Protein AF-A0A2S7U115-F1 (afdb_monomer_lite)

Organism: NCBI:txid1658618

Structure (mmCIF, N/CA/C/O backbone):
data_AF-A0A2S7U115-F1
#
_entry.id   AF-A0A2S7U115-F1
#
loop_
_atom_site.group_PDB
_atom_site.id
_atom_site.type_symbol
_atom_site.label_atom_id
_atom_site.label_alt_id
_atom_site.label_comp_id
_atom_site.label_asym_id
_atom_site.label_entity_id
_atom_site.label_seq_id
_atom_site.pdbx_PDB_ins_code
_atom_site.Cartn_x
_atom_site.Cartn_y
_atom_site.Cartn_z
_atom_site.occupancy
_atom_site.B_iso_or_equiv
_atom_site.auth_seq_id
_atom_site.auth_comp_id
_atom_site.auth_asym_id
_atom_site.auth_atom_id
_atom_site.pdbx_PDB_model_num
ATOM 1 N N . MET A 1 1 ? 95.993 18.357 -91.332 1.00 51.19 1 MET A N 1
ATOM 2 C CA . MET A 1 1 ? 94.922 19.369 -91.493 1.00 51.19 1 MET A CA 1
ATOM 3 C C . MET A 1 1 ? 94.049 18.961 -92.667 1.00 51.19 1 MET A C 1
ATOM 5 O O . MET A 1 1 ? 94.600 18.449 -93.627 1.00 51.19 1 MET A O 1
ATOM 9 N N . LEU A 1 2 ? 92.751 19.272 -92.583 1.00 39.09 2 LEU A N 1
ATOM 10 C CA . LEU A 1 2 ? 91.647 18.935 -93.500 1.00 39.09 2 LEU A CA 1
ATOM 11 C C . LEU A 1 2 ? 91.035 17.540 -93.328 1.00 39.09 2 LEU A C 1
ATOM 13 O O . LEU A 1 2 ? 91.758 16.562 -93.245 1.00 39.09 2 LEU A O 1
ATOM 17 N N . LYS A 1 3 ? 89.713 17.360 -93.367 1.00 43.12 3 LYS A N 1
ATOM 18 C CA . LYS A 1 3 ? 88.514 18.184 -93.076 1.00 43.12 3 LYS A CA 1
ATOM 19 C C . LYS A 1 3 ? 87.355 17.206 -93.355 1.00 43.12 3 LYS A C 1
ATOM 21 O O . LYS A 1 3 ? 87.338 16.597 -94.414 1.00 43.12 3 LYS A O 1
ATOM 26 N N . TYR A 1 4 ? 86.477 17.028 -92.370 1.00 48.56 4 TYR A N 1
ATOM 27 C CA . TYR A 1 4 ? 85.124 16.450 -92.405 1.00 48.56 4 TYR A CA 1
ATOM 28 C C . TYR A 1 4 ? 84.700 15.623 -93.637 1.00 48.56 4 TYR A C 1
ATOM 30 O O . TYR A 1 4 ? 84.394 16.162 -94.696 1.00 48.56 4 TYR A O 1
ATOM 38 N N . PHE A 1 5 ? 84.555 14.310 -93.431 1.00 43.81 5 PHE A N 1
ATOM 39 C CA . PHE A 1 5 ? 83.750 13.429 -94.277 1.00 43.81 5 PHE A CA 1
ATOM 40 C C . PHE A 1 5 ? 82.272 13.622 -93.901 1.00 43.81 5 PHE A C 1
ATOM 42 O O . PHE A 1 5 ? 81.791 13.064 -92.917 1.00 43.81 5 PHE A O 1
ATOM 49 N N . THR A 1 6 ? 81.550 14.447 -94.653 1.00 47.12 6 THR A N 1
ATOM 50 C CA . THR A 1 6 ? 80.087 14.550 -94.569 1.00 47.12 6 THR A CA 1
ATOM 51 C C . THR A 1 6 ? 79.472 13.805 -95.742 1.00 47.12 6 THR A C 1
ATOM 53 O O . THR A 1 6 ? 79.464 14.307 -96.864 1.00 47.12 6 THR A O 1
ATOM 56 N N . TYR A 1 7 ? 78.955 12.606 -95.479 1.00 44.50 7 TYR A N 1
ATOM 57 C CA . TYR A 1 7 ? 78.018 11.934 -96.373 1.00 44.50 7 TYR A CA 1
ATOM 58 C C . TYR A 1 7 ? 76.627 12.555 -96.177 1.00 44.50 7 TYR A C 1
ATOM 60 O O . TYR A 1 7 ? 76.123 12.537 -95.051 1.00 44.50 7 TYR A O 1
ATOM 68 N N . PRO A 1 8 ? 75.974 13.091 -97.222 1.00 46.59 8 PRO A N 1
ATOM 69 C CA . PRO A 1 8 ? 74.568 13.443 -97.135 1.00 46.59 8 PRO A CA 1
ATOM 70 C C . PRO A 1 8 ? 73.763 12.141 -97.131 1.00 46.59 8 PRO A C 1
ATOM 72 O O . PRO A 1 8 ? 73.599 11.489 -98.161 1.00 46.59 8 PRO A O 1
ATOM 75 N N . ALA A 1 9 ? 73.278 11.736 -95.958 1.00 53.88 9 ALA A N 1
ATOM 76 C CA . ALA A 1 9 ? 72.254 10.709 -95.862 1.00 53.88 9 ALA A CA 1
ATOM 77 C C . ALA A 1 9 ? 70.994 11.241 -96.564 1.00 53.88 9 ALA A C 1
ATOM 79 O O . ALA A 1 9 ? 70.264 12.062 -96.009 1.00 53.88 9 ALA A O 1
ATOM 80 N N . MET A 1 10 ? 70.764 10.818 -97.810 1.00 51.47 10 MET A N 1
ATOM 81 C CA . MET A 1 10 ? 69.488 11.021 -98.490 1.00 51.47 10 MET A CA 1
ATOM 82 C C . MET A 1 10 ? 68.434 10.184 -97.766 1.00 51.47 10 MET A C 1
ATOM 84 O O . MET A 1 10 ? 68.214 9.014 -98.075 1.00 51.47 10 MET A O 1
ATOM 88 N N . PHE A 1 11 ? 67.805 10.776 -96.756 1.00 51.38 11 PHE A N 1
ATOM 89 C CA . PHE A 1 11 ? 66.615 10.210 -96.147 1.00 51.38 11 PHE A CA 1
ATOM 90 C C . PHE A 1 11 ? 65.492 10.248 -97.182 1.00 51.38 11 PHE A C 1
ATOM 92 O O . PHE A 1 11 ? 65.023 11.313 -97.580 1.00 51.38 11 PHE A O 1
ATOM 99 N N . SER A 1 12 ? 65.088 9.063 -97.641 1.00 51.03 12 SER A N 1
ATOM 100 C CA . SER A 1 12 ? 63.891 8.895 -98.457 1.00 51.03 12 SER A CA 1
ATOM 101 C C . SER A 1 12 ? 62.692 9.509 -97.720 1.00 51.03 12 SER A C 1
ATOM 103 O O . SER A 1 12 ? 62.511 9.240 -96.531 1.00 51.03 12 SER A O 1
ATOM 105 N N . PRO A 1 13 ? 61.827 10.291 -98.388 1.00 60.47 13 PRO A N 1
ATOM 106 C CA . PRO A 1 13 ? 60.647 10.882 -97.753 1.00 60.47 13 PRO A CA 1
ATOM 107 C C . PRO A 1 13 ? 59.714 9.830 -97.125 1.00 60.47 13 PRO A C 1
ATOM 109 O O . PRO A 1 13 ? 58.902 10.160 -96.267 1.00 60.47 13 PRO A O 1
ATOM 112 N N . HIS A 1 14 ? 59.849 8.553 -97.501 1.00 59.72 14 HIS A N 1
ATOM 113 C CA . HIS A 1 14 ? 59.082 7.451 -96.923 1.00 59.72 14 HIS A CA 1
ATOM 114 C C . HIS A 1 14 ? 59.571 7.026 -95.526 1.00 59.72 14 HIS A C 1
ATOM 116 O O . HIS A 1 14 ? 58.760 6.569 -94.726 1.00 59.72 14 HIS A O 1
ATOM 122 N N . THR A 1 15 ? 60.853 7.204 -95.178 1.00 59.00 15 THR A N 1
ATOM 123 C CA . THR A 1 15 ? 61.368 6.815 -93.847 1.00 59.00 15 THR A CA 1
ATOM 124 C C . THR A 1 15 ? 61.050 7.847 -92.767 1.00 59.00 15 THR A C 1
ATOM 126 O O . THR A 1 15 ? 60.782 7.476 -91.626 1.00 59.00 15 THR A O 1
ATOM 129 N N . ILE A 1 16 ? 60.990 9.133 -93.126 1.00 62.56 16 ILE A N 1
ATOM 130 C CA . ILE A 1 16 ? 60.570 10.211 -92.215 1.00 62.56 16 ILE A CA 1
ATOM 131 C C . ILE A 1 16 ? 59.086 10.055 -91.845 1.00 62.56 16 ILE A C 1
ATOM 133 O O . ILE A 1 16 ? 58.711 10.218 -90.683 1.00 62.56 16 ILE A O 1
ATOM 137 N N . LEU A 1 17 ? 58.248 9.670 -92.813 1.00 62.69 17 LEU A N 1
ATOM 138 C CA . LEU A 1 17 ? 56.813 9.471 -92.599 1.00 62.69 17 LEU A CA 1
ATOM 139 C C . LEU A 1 17 ? 56.527 8.260 -91.695 1.00 62.69 17 LEU A C 1
ATOM 141 O O . LEU A 1 17 ? 55.636 8.319 -90.852 1.00 62.69 17 LEU A O 1
ATOM 145 N N . LEU A 1 18 ? 57.334 7.200 -91.808 1.00 63.88 18 LEU A N 1
ATOM 146 C CA . LEU A 1 18 ? 57.229 6.000 -90.972 1.00 63.88 18 LEU A CA 1
ATOM 147 C C . LEU A 1 18 ? 57.638 6.263 -89.513 1.00 63.88 18 LEU A C 1
ATOM 149 O O . LEU A 1 18 ? 56.940 5.838 -88.597 1.00 63.88 18 LEU A O 1
ATOM 153 N N . LEU A 1 19 ? 58.715 7.024 -89.285 1.00 62.22 19 LEU A N 1
ATOM 154 C CA . LEU A 1 19 ? 59.142 7.424 -87.937 1.00 62.22 19 LEU A CA 1
ATOM 155 C C . LEU A 1 19 ? 58.121 8.347 -87.253 1.00 62.22 19 LEU A C 1
ATOM 157 O O . LEU A 1 19 ? 57.838 8.172 -86.069 1.00 62.22 19 LEU A O 1
ATOM 161 N N . ALA A 1 20 ? 57.513 9.283 -87.989 1.00 61.59 20 ALA A N 1
ATOM 162 C CA . ALA A 1 20 ? 56.444 10.132 -87.459 1.00 61.59 20 ALA A CA 1
ATOM 163 C C . ALA A 1 20 ? 55.173 9.329 -87.106 1.00 61.59 20 ALA A C 1
ATOM 165 O O . ALA A 1 20 ? 54.538 9.592 -86.079 1.00 61.59 20 ALA A O 1
ATOM 166 N N . LEU A 1 21 ? 54.827 8.310 -87.903 1.00 63.19 21 LEU A N 1
ATOM 167 C CA . LEU A 1 21 ? 53.727 7.390 -87.594 1.00 63.19 21 LEU A CA 1
ATOM 168 C C . LEU A 1 21 ? 54.029 6.531 -86.355 1.00 63.19 21 LEU A C 1
ATOM 170 O O . LEU A 1 21 ? 53.176 6.385 -85.485 1.00 63.19 21 LEU A O 1
ATOM 174 N N . CYS A 1 22 ? 55.255 6.022 -86.212 1.00 60.50 22 CYS A N 1
ATOM 175 C CA . CYS A 1 22 ? 55.659 5.265 -85.023 1.00 60.50 22 CYS A CA 1
ATOM 176 C C . CYS A 1 22 ? 55.645 6.122 -83.742 1.00 60.50 22 CYS A C 1
ATOM 178 O O . CYS A 1 22 ? 55.197 5.650 -82.697 1.00 60.50 22 CYS A O 1
ATOM 180 N N . CYS A 1 23 ? 56.067 7.390 -83.807 1.00 58.34 23 CYS A N 1
ATOM 181 C CA . CYS A 1 23 ? 56.042 8.298 -82.652 1.00 58.34 23 CYS A CA 1
ATOM 182 C C . CYS A 1 23 ? 54.618 8.705 -82.228 1.00 58.34 23 CYS A C 1
ATOM 184 O O . CYS A 1 23 ? 54.353 8.877 -81.033 1.00 58.34 23 CYS A O 1
ATOM 186 N N . THR A 1 24 ? 53.691 8.842 -83.181 1.00 56.16 24 THR A N 1
ATOM 187 C CA . THR A 1 24 ? 52.281 9.156 -82.886 1.00 56.16 24 THR A CA 1
ATOM 188 C C . THR A 1 24 ? 51.523 7.938 -82.358 1.00 56.16 24 THR A C 1
ATOM 190 O O . THR A 1 24 ? 50.808 8.067 -81.367 1.00 56.16 24 THR A O 1
ATOM 193 N N . LEU A 1 25 ? 51.763 6.744 -82.912 1.00 54.44 25 LEU A N 1
ATOM 194 C CA . LEU A 1 25 ? 51.183 5.495 -82.407 1.00 54.44 25 LEU A CA 1
ATOM 195 C C . LEU A 1 25 ? 51.688 5.140 -80.995 1.00 54.44 25 LEU A C 1
ATOM 197 O O . LEU A 1 25 ? 50.879 4.803 -80.135 1.00 54.44 25 LEU A O 1
ATOM 201 N N . SER A 1 26 ? 52.983 5.315 -80.698 1.00 56.56 26 SER A N 1
ATOM 202 C CA . SER A 1 26 ? 53.526 5.061 -79.348 1.00 56.56 26 SER A CA 1
ATOM 203 C C . SER A 1 26 ? 53.006 6.050 -78.290 1.00 56.56 26 SER A C 1
ATOM 205 O O . SER A 1 26 ? 52.818 5.685 -77.128 1.00 56.56 26 SER A O 1
ATOM 207 N N . SER A 1 27 ? 52.711 7.296 -78.681 1.00 55.25 27 SER A N 1
ATOM 208 C CA . SER A 1 27 ? 52.128 8.300 -77.775 1.00 55.25 27 SER A CA 1
ATOM 209 C C . SER A 1 27 ? 50.634 8.073 -77.502 1.00 55.25 27 SER A C 1
ATOM 211 O O . SER A 1 27 ? 50.149 8.446 -76.434 1.00 55.25 27 SER A O 1
ATOM 213 N N . CYS A 1 28 ? 49.903 7.458 -78.436 1.00 56.22 28 CYS A N 1
ATOM 214 C CA . CYS A 1 28 ? 48.504 7.073 -78.240 1.00 56.22 28 CYS A CA 1
ATOM 215 C C . CYS A 1 28 ? 48.358 5.869 -77.296 1.00 56.22 28 CYS A C 1
ATOM 217 O O . CYS A 1 28 ? 47.489 5.898 -76.427 1.00 56.22 28 CYS A O 1
ATOM 219 N N . ASP A 1 29 ? 49.241 4.872 -77.399 1.00 56.53 29 ASP A N 1
ATOM 220 C CA . ASP A 1 29 ? 49.236 3.689 -76.521 1.00 56.53 29 ASP A CA 1
ATOM 221 C C . ASP A 1 29 ? 49.531 4.046 -75.054 1.00 56.53 29 ASP A C 1
ATOM 223 O O . ASP A 1 29 ? 48.910 3.530 -74.124 1.00 56.53 29 ASP A O 1
ATOM 227 N N . ARG A 1 30 ? 50.447 4.999 -74.829 1.00 58.97 30 ARG A N 1
ATOM 228 C CA . ARG A 1 30 ? 50.813 5.441 -73.476 1.00 58.97 30 ARG A CA 1
ATOM 229 C C . ARG A 1 30 ? 49.660 6.166 -72.771 1.00 58.97 30 ARG A C 1
ATOM 231 O O . ARG A 1 30 ? 49.390 5.881 -71.612 1.00 58.97 30 ARG A O 1
ATOM 238 N N . ARG A 1 31 ? 48.921 7.026 -73.489 1.00 60.25 31 ARG A N 1
ATOM 239 C CA . ARG A 1 31 ? 47.722 7.703 -72.952 1.00 60.25 31 ARG A CA 1
ATOM 240 C C . ARG A 1 31 ? 46.579 6.731 -72.656 1.00 60.25 31 ARG A C 1
ATOM 242 O O . ARG A 1 31 ? 45.898 6.900 -71.653 1.00 60.25 31 ARG A O 1
ATOM 249 N N . ALA A 1 32 ? 46.377 5.714 -73.496 1.00 62.22 32 ALA A N 1
ATOM 250 C CA . ALA A 1 32 ? 45.334 4.713 -73.275 1.00 62.22 32 ALA A CA 1
ATOM 251 C C . ALA A 1 32 ? 45.609 3.841 -72.033 1.00 62.22 32 ALA A C 1
ATOM 253 O O . ALA A 1 32 ? 44.682 3.546 -71.278 1.00 62.22 32 ALA A O 1
ATOM 254 N N . ASN A 1 33 ? 46.874 3.477 -71.789 1.00 63.16 33 ASN A N 1
ATOM 255 C CA . ASN A 1 33 ? 47.273 2.730 -70.593 1.00 63.16 33 ASN A CA 1
ATOM 256 C C . ASN A 1 33 ? 47.171 3.567 -69.307 1.00 63.16 33 ASN A C 1
ATOM 258 O O . ASN A 1 33 ? 46.644 3.069 -68.312 1.00 63.16 33 ASN A O 1
ATOM 262 N N . ASP A 1 34 ? 47.590 4.836 -69.333 1.00 70.31 34 ASP A N 1
ATOM 263 C CA . ASP A 1 34 ? 47.477 5.736 -68.175 1.00 70.31 34 ASP A CA 1
ATOM 264 C C . ASP A 1 34 ? 46.000 6.004 -67.806 1.00 70.31 34 ASP A C 1
ATOM 266 O O . ASP A 1 34 ? 45.629 5.967 -66.632 1.00 70.31 34 ASP A O 1
ATOM 270 N N . ASP A 1 35 ? 45.120 6.173 -68.802 1.00 75.69 35 ASP A N 1
ATOM 271 C CA . ASP A 1 35 ? 43.673 6.318 -68.583 1.00 75.69 35 ASP A CA 1
ATOM 272 C C . ASP A 1 35 ? 43.017 5.032 -68.052 1.00 75.69 35 ASP A C 1
ATOM 274 O O . ASP A 1 35 ? 42.027 5.096 -67.315 1.00 75.69 35 ASP A O 1
ATOM 278 N N . SER A 1 36 ? 43.536 3.856 -68.423 1.00 77.56 36 SER A N 1
ATOM 279 C CA . SER A 1 36 ? 43.065 2.570 -67.897 1.00 77.56 36 SER A CA 1
ATOM 280 C C . SER A 1 36 ? 43.461 2.393 -66.431 1.00 77.56 36 SER A C 1
ATOM 282 O O . SER A 1 36 ? 42.599 2.079 -65.608 1.00 77.56 36 SER A O 1
ATOM 284 N N . ALA A 1 37 ? 44.722 2.673 -66.088 1.00 82.31 37 ALA A N 1
ATOM 285 C CA . ALA A 1 37 ? 45.221 2.604 -64.715 1.00 82.31 37 ALA A CA 1
ATOM 286 C C . ALA A 1 37 ? 44.474 3.580 -63.790 1.00 82.31 37 ALA A C 1
ATOM 288 O O . ALA A 1 37 ? 44.029 3.202 -62.709 1.00 82.31 37 ALA A O 1
ATOM 289 N N . LEU A 1 38 ? 44.223 4.809 -64.253 1.00 85.50 38 LEU A N 1
ATOM 290 C CA . LEU A 1 38 ? 43.472 5.813 -63.495 1.00 85.50 38 LEU A CA 1
ATOM 291 C C . LEU A 1 38 ? 41.995 5.420 -63.290 1.00 85.50 38 LEU A C 1
ATOM 293 O O . LEU A 1 38 ? 41.390 5.740 -62.264 1.00 85.50 38 LEU A O 1
ATOM 297 N N . LYS A 1 39 ? 41.379 4.726 -64.256 1.00 87.31 39 LYS A N 1
ATOM 298 C CA . LYS A 1 39 ? 40.016 4.182 -64.105 1.00 87.31 39 LYS A CA 1
ATOM 299 C C . LYS A 1 39 ? 39.970 3.030 -63.105 1.00 87.31 39 LYS A C 1
ATOM 301 O O . LYS A 1 39 ? 38.995 2.935 -62.361 1.00 87.31 39 LYS A O 1
ATOM 306 N N . GLU A 1 40 ? 40.982 2.172 -63.093 1.00 88.12 40 GLU A N 1
ATOM 307 C CA . GLU A 1 40 ? 41.099 1.060 -62.148 1.00 88.12 40 GLU A CA 1
ATOM 308 C C . GLU A 1 40 ? 41.336 1.566 -60.720 1.00 88.12 40 GLU A C 1
ATOM 310 O O . GLU A 1 40 ? 40.573 1.219 -59.821 1.00 88.12 40 GLU A O 1
ATOM 315 N N . GLU A 1 41 ? 42.257 2.514 -60.535 1.00 89.06 41 GLU A N 1
ATOM 316 C CA . GLU A 1 41 ? 42.518 3.161 -59.243 1.00 89.06 41 GLU A CA 1
ATOM 317 C C . GLU A 1 41 ? 41.261 3.845 -58.679 1.00 89.06 41 GLU A C 1
ATOM 319 O O . GLU A 1 41 ? 40.930 3.699 -57.501 1.00 89.06 41 GLU A O 1
ATOM 324 N N . ARG A 1 42 ? 40.487 4.538 -59.527 1.00 92.94 42 ARG A N 1
ATOM 325 C CA . ARG A 1 42 ? 39.203 5.134 -59.120 1.00 92.94 42 ARG A CA 1
ATOM 326 C C . ARG A 1 42 ? 38.179 4.085 -58.699 1.00 92.94 42 ARG A C 1
ATOM 328 O O . ARG A 1 42 ? 37.450 4.314 -57.737 1.00 92.94 42 ARG A O 1
ATOM 335 N N . ARG A 1 43 ? 38.101 2.951 -59.400 1.00 93.50 43 ARG A N 1
ATOM 336 C CA . ARG A 1 43 ? 37.195 1.853 -59.027 1.00 93.50 43 ARG A CA 1
ATOM 337 C C . ARG A 1 43 ? 37.590 1.260 -57.682 1.00 93.50 43 ARG A C 1
ATOM 339 O O . ARG A 1 43 ? 36.723 1.088 -56.831 1.00 93.50 43 ARG A O 1
ATOM 346 N N . GLU A 1 44 ? 38.877 1.014 -57.462 1.00 93.75 44 GLU A N 1
ATOM 347 C CA . GLU A 1 44 ? 39.370 0.539 -56.170 1.00 93.75 44 GLU A CA 1
ATOM 348 C C . GLU A 1 44 ? 39.096 1.536 -55.042 1.00 93.75 44 GLU A C 1
ATOM 350 O O . GLU A 1 44 ? 38.683 1.134 -53.955 1.00 93.75 44 GLU A O 1
ATOM 355 N N . ALA A 1 45 ? 39.288 2.835 -55.287 1.00 94.25 45 ALA A N 1
ATOM 356 C CA . ALA A 1 45 ? 38.998 3.876 -54.307 1.00 94.25 45 ALA A CA 1
ATOM 357 C C . ALA A 1 45 ? 37.508 3.902 -53.927 1.00 94.25 45 ALA A C 1
ATOM 359 O O . ALA A 1 45 ? 37.183 3.967 -52.742 1.00 94.25 45 ALA A O 1
ATOM 360 N N . VAL A 1 46 ? 36.607 3.780 -54.909 1.00 95.31 46 VAL A N 1
ATOM 361 C CA . VAL A 1 46 ? 35.156 3.711 -54.668 1.00 95.31 46 VAL A CA 1
ATOM 362 C C . VAL A 1 46 ? 34.783 2.457 -53.874 1.00 95.31 46 VAL A C 1
ATOM 364 O O . VAL A 1 46 ? 34.011 2.550 -52.923 1.00 95.31 46 VAL A O 1
ATOM 367 N N . LEU A 1 47 ? 35.360 1.296 -54.199 1.00 95.88 47 LEU A N 1
ATOM 368 C CA . LEU A 1 47 ? 35.111 0.056 -53.454 1.00 95.88 47 LEU A CA 1
ATOM 369 C C . LEU A 1 47 ? 35.614 0.142 -52.008 1.00 95.88 47 LEU A C 1
ATOM 371 O O . LEU A 1 47 ? 34.912 -0.277 -51.090 1.00 95.88 47 LEU A O 1
ATOM 375 N N . LYS A 1 48 ? 36.795 0.734 -51.784 1.00 96.19 48 LYS A N 1
ATOM 376 C CA . LYS A 1 48 ? 37.333 0.976 -50.435 1.00 96.19 48 LYS A CA 1
ATOM 377 C C . LYS A 1 48 ? 36.434 1.913 -49.629 1.00 96.19 48 LYS A C 1
ATOM 379 O O . LYS A 1 48 ? 36.201 1.654 -48.452 1.00 96.19 48 LYS A O 1
ATOM 384 N N . GLN A 1 49 ? 35.907 2.969 -50.251 1.00 95.88 49 GLN A N 1
ATOM 385 C CA . GLN A 1 49 ? 34.956 3.878 -49.605 1.00 95.88 49 GLN A CA 1
ATOM 386 C C . GLN A 1 49 ? 33.634 3.185 -49.268 1.00 95.88 49 GLN A C 1
ATOM 388 O O . GLN A 1 49 ? 33.130 3.363 -48.164 1.00 95.88 49 GLN A O 1
ATOM 393 N N . HIS A 1 50 ? 33.099 2.363 -50.175 1.00 96.31 50 HIS A N 1
ATOM 394 C CA . HIS A 1 50 ? 31.877 1.602 -49.919 1.00 96.31 50 HIS A CA 1
ATOM 395 C C . HIS A 1 50 ? 32.055 0.624 -48.755 1.00 96.31 50 HIS A C 1
ATOM 397 O O . HIS A 1 50 ? 31.244 0.611 -47.837 1.00 96.31 50 HIS A O 1
ATOM 403 N N . ALA A 1 51 ? 33.160 -0.127 -48.741 1.00 96.75 51 ALA A N 1
ATOM 404 C CA . ALA A 1 51 ? 33.469 -1.053 -47.656 1.00 96.75 51 ALA A CA 1
ATOM 405 C C . ALA A 1 51 ? 33.651 -0.334 -46.306 1.00 96.75 51 ALA A C 1
ATOM 407 O O . ALA A 1 51 ? 33.215 -0.833 -45.271 1.00 96.75 51 ALA A O 1
ATOM 408 N N . ALA A 1 52 ? 34.273 0.852 -46.304 1.00 96.50 52 ALA A N 1
ATOM 409 C CA . ALA A 1 52 ? 34.395 1.671 -45.100 1.00 96.50 52 ALA A CA 1
ATOM 410 C C . ALA A 1 52 ? 33.028 2.171 -44.605 1.00 96.50 52 ALA A C 1
ATOM 412 O O . ALA A 1 52 ? 32.756 2.105 -43.408 1.00 96.50 52 ALA A O 1
ATOM 413 N N . TYR A 1 53 ? 32.160 2.608 -45.521 1.00 95.94 53 TYR A N 1
ATOM 414 C CA . TYR A 1 53 ? 30.806 3.058 -45.202 1.00 95.94 53 TYR A CA 1
ATOM 415 C C . TYR A 1 53 ? 29.929 1.927 -44.649 1.00 95.94 53 TYR A C 1
ATOM 417 O O . TYR A 1 53 ? 29.258 2.111 -43.639 1.00 95.94 53 TYR A O 1
ATOM 425 N N . GLU A 1 54 ? 29.963 0.738 -45.257 1.00 96.50 54 GLU A N 1
ATOM 426 C CA . GLU A 1 54 ? 29.228 -0.431 -44.754 1.00 96.50 54 GLU A CA 1
ATOM 427 C C . GLU A 1 54 ? 29.690 -0.829 -43.351 1.00 96.50 54 GLU A C 1
ATOM 429 O O . GLU A 1 54 ? 28.867 -1.145 -42.493 1.00 96.50 54 GLU A O 1
ATOM 434 N N . LYS A 1 55 ? 31.002 -0.762 -43.093 1.00 97.62 55 LYS A N 1
ATOM 435 C CA . LYS A 1 55 ? 31.553 -1.023 -41.763 1.00 97.62 55 LYS A CA 1
ATOM 436 C C . LYS A 1 55 ? 31.060 -0.002 -40.732 1.00 97.62 55 LYS A C 1
ATOM 438 O O . LYS A 1 55 ? 30.643 -0.395 -39.648 1.00 97.62 55 LYS A O 1
ATOM 443 N N . GLU A 1 56 ? 31.081 1.287 -41.066 1.00 96.12 56 GLU A N 1
ATOM 444 C CA . GLU A 1 56 ? 30.584 2.348 -40.180 1.00 96.12 56 GLU A CA 1
ATOM 445 C C . GLU A 1 56 ? 29.080 2.203 -39.909 1.00 96.12 56 GLU A C 1
ATOM 447 O O . GLU A 1 56 ? 28.634 2.388 -38.777 1.00 96.12 56 GLU A O 1
ATOM 452 N N . LEU A 1 57 ? 28.303 1.812 -40.924 1.00 97.44 57 LEU A N 1
ATOM 453 C CA . LEU A 1 57 ? 26.872 1.569 -40.783 1.00 97.44 57 LEU A CA 1
ATOM 454 C C . LEU A 1 57 ? 26.590 0.418 -39.809 1.00 97.44 57 LEU A C 1
ATOM 456 O O . LEU A 1 57 ? 25.731 0.561 -38.940 1.00 97.44 57 LEU A O 1
ATOM 460 N N . LEU A 1 58 ? 27.332 -0.689 -39.913 1.00 96.75 58 LEU A N 1
ATOM 461 C CA . LEU A 1 58 ? 27.208 -1.815 -38.986 1.00 96.75 58 LEU A CA 1
ATOM 462 C C . LEU A 1 58 ? 27.556 -1.399 -37.551 1.00 96.75 58 LEU A C 1
ATOM 464 O O . LEU A 1 58 ? 26.743 -1.598 -36.648 1.00 96.75 58 LEU A O 1
ATOM 468 N N . GLU A 1 59 ? 28.694 -0.731 -37.347 1.00 96.94 59 GLU A N 1
ATOM 469 C CA . GLU A 1 59 ? 29.093 -0.235 -36.022 1.00 96.94 59 GLU A CA 1
ATOM 470 C C . GLU A 1 59 ? 28.060 0.746 -35.435 1.00 96.94 59 GLU A C 1
ATOM 472 O O . GLU A 1 59 ? 27.799 0.738 -34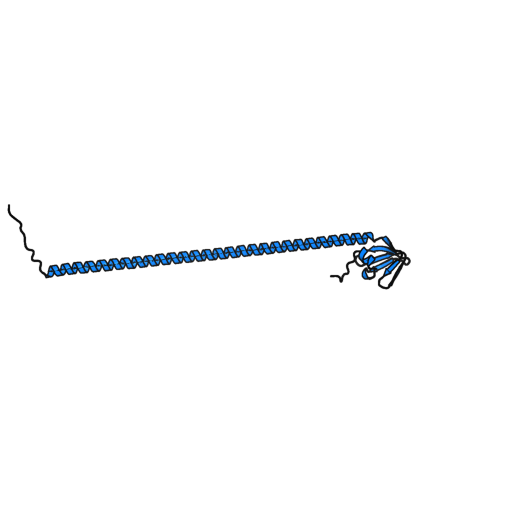.230 1.00 96.94 59 GLU A O 1
ATOM 477 N N . ALA A 1 60 ? 27.441 1.592 -36.265 1.00 97.12 60 ALA A N 1
ATOM 478 C CA . ALA A 1 60 ? 26.387 2.503 -35.826 1.00 97.12 60 ALA A CA 1
ATOM 479 C C . ALA A 1 60 ? 25.117 1.752 -35.396 1.00 97.12 60 ALA A C 1
ATOM 481 O O . ALA A 1 60 ? 24.526 2.099 -34.371 1.00 97.12 60 ALA A O 1
ATOM 482 N N . THR A 1 61 ? 24.718 0.712 -36.137 1.00 96.38 61 THR A N 1
ATOM 483 C CA . THR A 1 61 ? 23.556 -0.114 -35.774 1.00 96.38 61 THR A CA 1
ATOM 484 C C . THR A 1 61 ? 23.780 -0.893 -34.481 1.00 96.38 61 THR A C 1
ATOM 486 O O . THR A 1 61 ? 22.895 -0.898 -33.628 1.00 96.38 61 THR A O 1
ATOM 489 N N . GLU A 1 62 ? 24.972 -1.461 -34.277 1.00 97.69 62 GLU A N 1
ATOM 490 C CA . GLU A 1 62 ? 25.330 -2.157 -33.034 1.00 97.69 62 GLU A CA 1
ATOM 491 C C . GLU A 1 62 ? 25.257 -1.208 -31.829 1.00 97.69 62 GLU A C 1
ATOM 493 O O . GLU A 1 62 ? 24.612 -1.521 -30.827 1.00 97.69 62 GLU A O 1
ATOM 498 N N . ARG A 1 63 ? 25.807 0.010 -31.950 1.00 97.31 63 ARG A N 1
ATOM 499 C CA . ARG A 1 63 ? 25.706 1.034 -30.893 1.00 97.31 63 ARG A CA 1
ATOM 500 C C . ARG A 1 63 ? 24.260 1.437 -30.604 1.00 97.31 63 ARG A C 1
ATOM 502 O O . ARG A 1 63 ? 23.902 1.658 -29.448 1.00 97.31 63 ARG A O 1
ATOM 509 N N . GLU A 1 64 ? 23.415 1.552 -31.628 1.00 97.50 64 GLU A N 1
ATOM 510 C CA . GLU A 1 64 ? 21.998 1.878 -31.434 1.00 97.50 64 GLU A CA 1
ATOM 511 C C . GLU A 1 64 ? 21.259 0.756 -30.685 1.00 97.50 64 GLU A C 1
ATOM 513 O O . GLU A 1 64 ? 20.431 1.028 -29.808 1.00 97.50 64 GLU A O 1
ATOM 518 N N . GLU A 1 65 ? 21.564 -0.505 -30.994 1.00 97.56 65 GLU A N 1
ATOM 519 C CA . GLU A 1 65 ? 21.010 -1.661 -30.289 1.00 97.56 65 GLU A CA 1
ATOM 520 C C . GLU A 1 65 ? 21.482 -1.735 -28.833 1.00 97.56 65 GLU A C 1
ATOM 522 O O . GLU A 1 65 ? 20.655 -1.956 -27.942 1.00 97.56 65 GLU A O 1
ATOM 527 N N . GLU A 1 66 ? 22.761 -1.462 -28.566 1.00 97.75 66 GLU A N 1
ATOM 528 C CA . GLU A 1 66 ? 23.311 -1.381 -27.208 1.00 97.75 66 GLU A CA 1
ATOM 529 C C . GLU A 1 66 ? 22.623 -0.290 -26.379 1.00 97.75 66 GLU A C 1
ATOM 531 O O . GLU A 1 66 ? 22.165 -0.552 -25.264 1.00 97.75 66 GLU A O 1
ATOM 536 N N . ILE A 1 67 ? 22.459 0.915 -26.933 1.00 97.38 67 ILE A N 1
ATOM 537 C CA . ILE A 1 67 ? 21.761 2.019 -26.254 1.00 97.38 67 ILE A CA 1
ATOM 538 C C . ILE A 1 67 ? 20.302 1.637 -25.970 1.00 97.38 67 ILE A C 1
ATOM 540 O O . ILE A 1 67 ? 19.787 1.878 -24.874 1.00 97.38 67 ILE A O 1
ATOM 544 N N . LYS A 1 68 ? 19.617 0.996 -26.927 1.00 98.00 68 LYS A N 1
ATOM 545 C CA . LYS A 1 68 ? 18.246 0.501 -26.722 1.00 98.00 68 LYS A CA 1
ATOM 546 C C . LYS A 1 68 ? 18.185 -0.568 -25.631 1.00 98.00 68 LYS A C 1
ATOM 548 O O . LYS A 1 68 ? 17.214 -0.587 -24.869 1.00 98.00 68 LYS A O 1
ATOM 553 N N . ALA A 1 69 ? 19.176 -1.452 -25.545 1.00 97.75 69 ALA A N 1
ATOM 554 C CA . ALA A 1 69 ? 19.260 -2.463 -24.497 1.00 97.75 69 ALA A CA 1
ATOM 555 C C . ALA A 1 69 ? 19.458 -1.817 -23.117 1.00 97.75 69 ALA A C 1
ATOM 557 O O . ALA A 1 69 ? 18.671 -2.094 -22.209 1.00 97.75 69 ALA A O 1
ATOM 558 N N . GLN A 1 70 ? 20.398 -0.876 -22.993 1.00 97.31 70 GLN A N 1
ATOM 559 C CA . GLN A 1 70 ? 20.638 -0.117 -21.760 1.00 97.31 70 GLN A CA 1
ATOM 560 C C . GLN A 1 70 ? 19.392 0.657 -21.314 1.00 97.31 70 GLN A C 1
ATOM 562 O O . GLN A 1 70 ? 18.995 0.593 -20.152 1.00 97.31 70 GLN A O 1
ATOM 567 N N . GLN A 1 71 ? 18.694 1.324 -22.238 1.00 97.56 71 GLN A N 1
ATOM 568 C CA . GLN A 1 71 ? 17.466 2.046 -21.904 1.00 97.56 71 GLN A CA 1
ATOM 569 C C . GLN A 1 71 ? 16.364 1.108 -21.389 1.00 97.56 71 GLN A C 1
ATOM 571 O O . GLN A 1 71 ? 15.596 1.473 -20.495 1.00 97.56 71 GLN A O 1
ATOM 576 N N . ARG A 1 72 ? 16.256 -0.107 -21.943 1.00 97.50 72 ARG A N 1
ATOM 577 C CA . ARG A 1 72 ? 15.301 -1.115 -21.455 1.00 97.50 72 ARG A CA 1
ATOM 578 C C . ARG A 1 72 ? 15.658 -1.588 -20.050 1.00 97.50 72 ARG A C 1
ATOM 580 O O . ARG A 1 72 ? 14.739 -1.797 -19.262 1.00 97.50 72 ARG A O 1
ATOM 587 N N . GLU A 1 73 ? 16.940 -1.750 -19.748 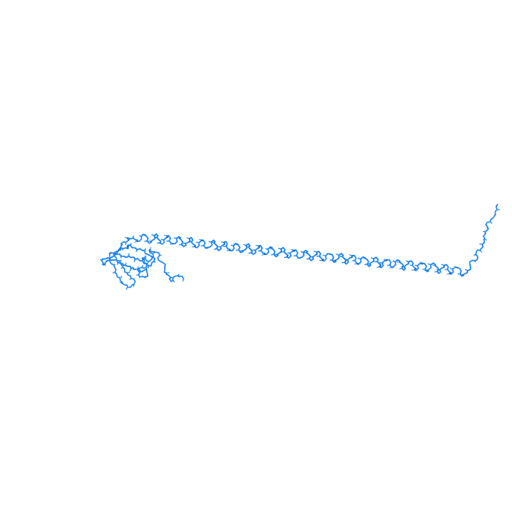1.00 97.69 73 GLU A N 1
ATOM 588 C CA . GLU A 1 73 ? 17.419 -2.136 -18.420 1.00 97.69 73 GLU A CA 1
ATOM 589 C C . GLU A 1 73 ? 17.136 -1.044 -17.384 1.00 97.69 73 GLU A C 1
ATOM 591 O O . GLU A 1 73 ? 16.424 -1.310 -16.417 1.00 97.69 73 GLU A O 1
ATOM 596 N N . ILE A 1 74 ? 17.513 0.207 -17.666 1.00 97.56 74 ILE A N 1
ATOM 597 C CA . ILE A 1 74 ? 17.197 1.370 -16.819 1.00 97.56 74 ILE A CA 1
ATOM 598 C C . ILE A 1 74 ? 15.686 1.467 -16.563 1.00 97.56 74 ILE A C 1
ATOM 600 O O . ILE A 1 74 ? 15.241 1.688 -15.437 1.00 97.56 74 ILE A O 1
ATOM 604 N N . ASN A 1 75 ? 14.864 1.258 -17.595 1.00 97.50 75 ASN A N 1
ATOM 605 C CA . ASN A 1 75 ? 13.409 1.292 -17.449 1.00 97.50 75 ASN A CA 1
ATOM 606 C C . ASN A 1 75 ? 12.867 0.156 -16.566 1.00 97.50 75 ASN A C 1
ATOM 608 O O . ASN A 1 75 ? 11.837 0.341 -15.916 1.00 97.50 75 AS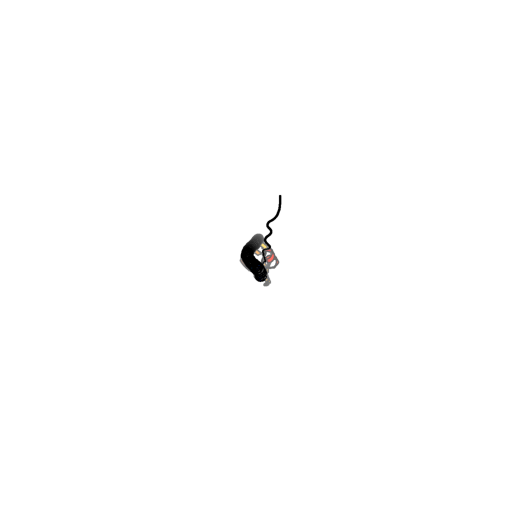N A O 1
ATOM 612 N N . ARG A 1 76 ? 13.505 -1.022 -16.562 1.00 97.12 76 ARG A N 1
ATOM 613 C CA . ARG A 1 76 ? 13.135 -2.130 -15.667 1.00 97.12 76 ARG A CA 1
ATOM 614 C C . ARG A 1 76 ? 13.508 -1.791 -14.233 1.00 97.12 76 ARG A C 1
ATOM 616 O O . ARG A 1 76 ? 12.634 -1.829 -13.375 1.00 97.12 76 ARG A O 1
ATOM 623 N N . GLU A 1 77 ? 14.744 -1.361 -14.002 1.00 97.50 77 GLU A N 1
ATOM 624 C CA . GLU A 1 77 ? 15.215 -0.965 -12.672 1.00 97.50 77 GLU A CA 1
ATOM 625 C C . GLU A 1 77 ? 14.370 0.164 -12.079 1.00 97.50 77 GLU A C 1
ATOM 627 O O . GLU A 1 77 ? 13.978 0.104 -10.914 1.00 97.50 77 GLU A O 1
ATOM 632 N N . PHE A 1 78 ? 14.011 1.161 -12.891 1.00 97.44 78 PHE A N 1
ATOM 633 C CA . PHE A 1 78 ? 13.149 2.258 -12.462 1.00 97.44 78 PHE A CA 1
ATOM 634 C C . PHE A 1 78 ? 11.748 1.774 -12.063 1.00 97.44 78 PHE A C 1
ATOM 636 O O . PHE A 1 78 ? 11.220 2.184 -11.028 1.00 97.44 78 PHE A O 1
ATOM 643 N N . LYS A 1 79 ? 11.142 0.878 -12.854 1.00 96.81 79 LYS A N 1
ATOM 644 C CA . LYS A 1 79 ? 9.832 0.292 -12.530 1.00 96.81 79 LYS A CA 1
ATOM 645 C C . LYS A 1 79 ? 9.890 -0.559 -11.266 1.00 96.81 79 LYS A C 1
ATOM 647 O O . LYS A 1 79 ? 9.001 -0.443 -10.423 1.00 96.81 79 LYS A O 1
ATOM 652 N N . ASP A 1 80 ? 10.937 -1.359 -11.108 1.00 97.12 80 ASP A N 1
ATOM 653 C CA . ASP A 1 80 ? 11.130 -2.197 -9.928 1.00 97.12 80 ASP A CA 1
ATOM 654 C C . ASP A 1 80 ? 11.350 -1.344 -8.673 1.00 97.12 80 ASP A C 1
ATOM 656 O O . ASP A 1 80 ? 10.760 -1.616 -7.626 1.00 97.12 80 ASP A O 1
ATOM 660 N N . ALA A 1 81 ? 12.131 -0.265 -8.772 1.00 96.56 81 ALA A N 1
ATOM 661 C CA . ALA A 1 81 ? 12.316 0.698 -7.690 1.00 96.56 81 ALA A CA 1
ATOM 662 C C . ALA A 1 81 ? 11.001 1.402 -7.320 1.00 96.56 81 ALA A C 1
ATOM 664 O O . ALA A 1 81 ? 10.671 1.522 -6.138 1.00 96.56 81 ALA A O 1
ATOM 665 N N . GLN A 1 82 ? 10.208 1.813 -8.315 1.00 96.62 82 GLN A N 1
ATOM 666 C CA . GLN A 1 82 ? 8.901 2.428 -8.087 1.00 96.62 82 GLN A CA 1
ATOM 667 C C . GLN A 1 82 ? 7.929 1.459 -7.401 1.00 96.62 82 GLN A C 1
ATOM 669 O O . GLN A 1 82 ? 7.226 1.856 -6.470 1.00 96.62 82 GLN A O 1
ATOM 674 N N . ALA A 1 83 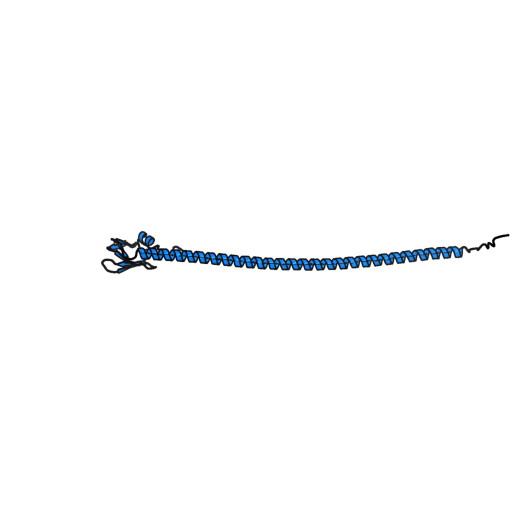? 7.911 0.192 -7.820 1.00 96.44 83 ALA A N 1
ATOM 675 C CA . ALA A 1 83 ? 7.083 -0.844 -7.212 1.00 96.44 83 ALA A CA 1
ATOM 676 C C . ALA A 1 83 ? 7.498 -1.131 -5.760 1.00 96.44 83 ALA A C 1
ATOM 678 O O . ALA A 1 83 ? 6.633 -1.207 -4.886 1.00 96.44 83 ALA A O 1
ATOM 679 N N . LYS A 1 84 ? 8.807 -1.223 -5.481 1.00 96.31 84 LYS A N 1
ATOM 680 C CA . LYS A 1 84 ? 9.337 -1.387 -4.116 1.00 96.31 84 LYS A CA 1
ATOM 681 C C . LYS A 1 84 ? 8.935 -0.224 -3.214 1.00 96.31 84 LYS A C 1
ATOM 683 O O . LYS A 1 84 ? 8.334 -0.446 -2.170 1.00 96.31 84 LYS A O 1
ATOM 688 N N . HIS A 1 85 ? 9.157 1.008 -3.662 1.00 94.94 85 HIS A N 1
ATOM 689 C CA . HIS A 1 85 ? 8.792 2.199 -2.898 1.00 94.94 85 HIS A CA 1
ATOM 690 C C . HIS A 1 85 ? 7.271 2.317 -2.676 1.00 94.94 85 HIS A C 1
ATOM 692 O O . HIS A 1 85 ? 6.818 2.722 -1.606 1.00 94.94 85 HIS A O 1
ATOM 698 N N . ALA A 1 86 ? 6.449 1.930 -3.658 1.00 95.31 86 ALA A N 1
ATOM 699 C CA . ALA A 1 86 ? 4.998 1.875 -3.482 1.00 95.31 86 ALA A CA 1
ATOM 700 C C . ALA A 1 86 ? 4.578 0.810 -2.452 1.00 95.31 86 ALA A C 1
ATOM 702 O O . ALA A 1 86 ? 3.687 1.062 -1.638 1.00 95.31 86 ALA A O 1
ATOM 703 N N . ALA A 1 87 ? 5.225 -0.359 -2.459 1.00 95.50 87 ALA A N 1
ATOM 704 C CA . ALA A 1 87 ? 4.977 -1.417 -1.485 1.00 95.50 87 ALA A CA 1
ATOM 705 C C . ALA A 1 87 ? 5.382 -0.998 -0.062 1.00 95.50 87 ALA A C 1
ATOM 707 O O . ALA A 1 87 ? 4.623 -1.237 0.877 1.00 95.50 87 ALA A O 1
ATOM 708 N N . GLU A 1 88 ? 6.523 -0.322 0.091 1.00 95.44 88 GLU A N 1
ATOM 709 C CA . GLU A 1 88 ? 6.985 0.241 1.366 1.00 95.44 88 GLU A CA 1
ATOM 710 C C . GLU A 1 88 ? 5.994 1.277 1.904 1.00 95.44 88 GLU A C 1
ATOM 712 O O . GLU A 1 88 ? 5.496 1.123 3.019 1.00 95.44 88 GLU A O 1
ATOM 717 N N . LYS A 1 89 ? 5.584 2.253 1.083 1.00 95.50 89 LYS A N 1
ATOM 718 C CA . LYS A 1 89 ? 4.558 3.235 1.476 1.00 95.50 89 LYS A CA 1
ATOM 719 C C . LYS A 1 89 ? 3.234 2.585 1.871 1.00 95.50 89 LYS A C 1
ATOM 721 O O . LYS A 1 89 ? 2.589 3.014 2.828 1.00 95.50 89 LYS A O 1
ATOM 726 N N . ALA A 1 90 ? 2.809 1.546 1.154 1.00 94.81 90 ALA A N 1
ATOM 727 C CA . ALA A 1 90 ? 1.595 0.813 1.497 1.00 94.81 90 ALA A CA 1
ATOM 728 C C . ALA A 1 90 ? 1.738 0.046 2.825 1.00 94.81 90 ALA A C 1
ATOM 730 O O . ALA A 1 90 ? 0.772 -0.047 3.586 1.00 94.81 90 ALA A O 1
ATOM 731 N N . ALA A 1 91 ? 2.921 -0.500 3.120 1.00 95.12 91 ALA A N 1
ATOM 732 C CA . ALA A 1 91 ? 3.207 -1.164 4.388 1.00 95.12 91 ALA A CA 1
ATOM 733 C C . ALA A 1 91 ? 3.231 -0.168 5.559 1.00 95.12 91 ALA A C 1
ATOM 735 O O . ALA A 1 91 ? 2.607 -0.433 6.587 1.00 95.12 91 ALA A O 1
ATOM 736 N N . GLU A 1 92 ? 3.863 0.994 5.384 1.00 94.69 92 GLU A N 1
ATOM 737 C CA . G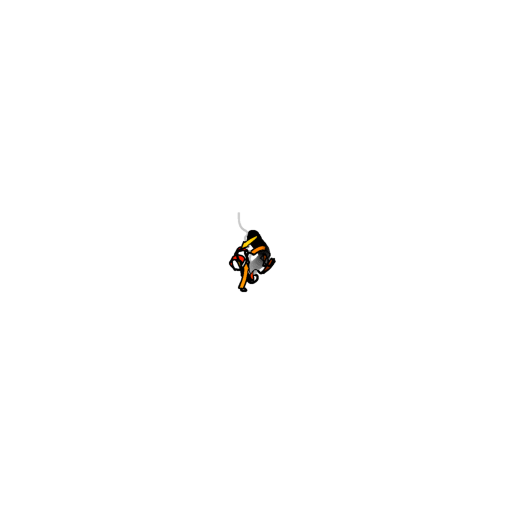LU A 1 92 ? 3.880 2.078 6.373 1.00 94.69 92 GLU A CA 1
ATOM 738 C C . GLU A 1 92 ? 2.470 2.589 6.677 1.00 94.69 92 GLU A C 1
ATOM 740 O O . GLU A 1 92 ? 2.089 2.692 7.844 1.00 94.69 92 GLU A O 1
ATOM 745 N N . ALA A 1 93 ? 1.652 2.828 5.646 1.00 93.81 93 ALA A N 1
ATOM 746 C CA . ALA A 1 93 ? 0.267 3.253 5.824 1.00 93.81 93 ALA A CA 1
ATOM 747 C C . ALA A 1 93 ? -0.548 2.216 6.614 1.00 93.81 93 ALA A C 1
ATOM 749 O O . ALA A 1 93 ? -1.242 2.565 7.567 1.00 93.81 93 ALA A O 1
ATOM 750 N N . LYS A 1 94 ? -0.414 0.924 6.283 1.00 94.69 94 LYS A N 1
ATOM 751 C CA . LYS A 1 94 ? -1.076 -0.162 7.026 1.00 94.69 94 LYS A CA 1
ATOM 752 C C . LYS A 1 94 ? -0.612 -0.231 8.481 1.00 94.69 94 LYS A C 1
ATOM 754 O O . LYS A 1 94 ? -1.439 -0.440 9.370 1.00 94.69 94 LYS A O 1
ATOM 759 N N . ALA A 1 95 ? 0.684 -0.058 8.736 1.00 94.31 95 ALA A N 1
ATOM 760 C CA . ALA A 1 95 ? 1.233 -0.041 10.088 1.00 94.31 95 ALA A CA 1
ATOM 761 C C . ALA A 1 95 ? 0.701 1.154 10.895 1.00 94.31 95 ALA A C 1
ATOM 763 O O . ALA A 1 95 ? 0.284 0.975 12.039 1.00 94.31 95 ALA A O 1
ATOM 764 N N . ALA A 1 96 ? 0.631 2.340 10.284 1.00 93.62 96 ALA A N 1
ATOM 765 C CA . ALA A 1 96 ? 0.070 3.537 10.901 1.00 93.62 96 ALA A CA 1
ATOM 766 C C . ALA A 1 96 ? -1.421 3.367 11.235 1.00 93.62 96 ALA A C 1
ATOM 768 O O . ALA A 1 96 ? -1.833 3.648 12.360 1.00 93.62 96 ALA A O 1
ATOM 769 N N . THR A 1 97 ? -2.226 2.831 10.310 1.00 93.50 97 THR A N 1
ATOM 770 C CA . THR A 1 97 ? -3.646 2.538 10.568 1.00 93.50 97 THR A CA 1
ATOM 771 C C . THR A 1 97 ? -3.812 1.521 11.694 1.00 93.50 97 THR A C 1
ATOM 773 O O . THR A 1 97 ? -4.640 1.713 12.580 1.00 93.50 97 THR A O 1
ATOM 776 N N . LYS A 1 98 ? -3.005 0.453 11.710 1.00 94.50 98 LYS A N 1
ATOM 777 C CA . LYS A 1 98 ? -3.040 -0.538 12.793 1.00 94.50 98 LYS A CA 1
ATOM 778 C C . LYS A 1 98 ? -2.697 0.094 14.146 1.00 94.50 98 LYS A C 1
ATOM 780 O O . LYS A 1 98 ? -3.397 -0.163 15.121 1.00 94.50 98 LYS A O 1
ATOM 785 N N . ALA A 1 99 ? -1.666 0.938 14.201 1.00 93.75 99 ALA A N 1
ATOM 786 C CA . ALA A 1 99 ? -1.276 1.638 15.421 1.00 93.75 99 ALA A CA 1
ATOM 787 C C . ALA A 1 99 ? -2.389 2.570 15.932 1.00 93.75 99 ALA A C 1
ATOM 789 O O . ALA A 1 99 ? -2.681 2.568 17.129 1.00 93.75 99 ALA A O 1
ATOM 790 N N . LEU A 1 100 ? -3.056 3.301 15.030 1.00 94.38 100 LEU A N 1
ATOM 791 C CA . LEU A 1 100 ? -4.208 4.144 15.361 1.00 94.38 100 LEU A CA 1
ATOM 792 C C . LEU A 1 100 ? -5.348 3.312 15.973 1.00 94.38 100 LEU A C 1
ATOM 794 O O . LEU A 1 100 ? -5.822 3.622 17.064 1.00 94.38 100 LEU A O 1
ATOM 798 N N . LEU A 1 101 ? -5.728 2.206 15.325 1.00 92.31 101 LEU A N 1
ATOM 799 C CA . LEU A 1 101 ? -6.793 1.320 15.808 1.00 92.31 101 LEU A CA 1
ATOM 800 C C . LEU A 1 101 ? -6.462 0.693 17.170 1.00 92.31 101 LEU A C 1
ATOM 802 O O . LEU A 1 101 ? -7.342 0.542 18.021 1.00 92.31 101 LEU A O 1
ATOM 806 N N . GLU A 1 102 ? -5.198 0.335 17.409 1.00 94.50 102 GLU A N 1
ATOM 807 C CA . GLU A 1 102 ? -4.746 -0.169 18.708 1.00 94.50 102 GLU A CA 1
ATOM 808 C C . GLU A 1 102 ? -4.808 0.905 19.800 1.00 94.50 102 GLU A C 1
ATOM 810 O O . GLU A 1 102 ? -5.202 0.604 20.932 1.00 94.50 102 GLU A O 1
ATOM 815 N N . MET A 1 103 ? -4.444 2.151 19.485 1.00 93.44 103 MET A N 1
ATOM 816 C CA . MET A 1 103 ? -4.592 3.276 20.409 1.00 93.44 103 MET A CA 1
ATOM 817 C C . MET A 1 103 ? -6.062 3.522 20.751 1.00 93.44 103 MET A C 1
ATOM 819 O O . MET A 1 103 ? -6.417 3.543 21.929 1.00 93.44 103 MET A O 1
ATOM 823 N N . GLU A 1 104 ? -6.935 3.597 19.749 1.00 91.38 104 GLU A N 1
ATOM 824 C CA . GLU A 1 104 ? -8.378 3.759 19.951 1.00 91.38 104 GLU A CA 1
ATOM 825 C C . GLU A 1 104 ? -8.980 2.598 20.755 1.00 91.38 104 GLU A C 1
ATOM 827 O O . GLU A 1 104 ? -9.847 2.793 21.609 1.00 91.38 104 GLU A O 1
ATOM 832 N N . ALA A 1 105 ? -8.524 1.362 20.530 1.00 90.88 105 ALA A N 1
ATOM 833 C CA . ALA A 1 105 ? -8.943 0.210 21.325 1.00 90.88 105 ALA A CA 1
ATOM 834 C C . ALA A 1 105 ? -8.504 0.332 22.795 1.00 90.88 105 ALA A C 1
ATOM 836 O O . ALA A 1 105 ? -9.287 0.020 23.699 1.00 90.88 105 ALA A O 1
ATOM 837 N N . LYS A 1 106 ? -7.283 0.819 23.057 1.00 93.81 106 LYS A N 1
ATOM 838 C CA . LYS A 1 106 ? -6.786 1.079 24.419 1.00 93.81 106 LYS A CA 1
ATOM 839 C C . LYS A 1 106 ? -7.598 2.172 25.111 1.00 93.81 106 LYS A C 1
ATOM 841 O O . LYS A 1 106 ? -8.007 1.972 26.256 1.00 93.81 106 LYS A O 1
ATOM 846 N N . GLU A 1 107 ? -7.886 3.274 24.423 1.00 93.50 107 GLU A N 1
ATOM 847 C CA . GLU A 1 107 ? -8.719 4.359 24.951 1.00 93.50 107 GLU A CA 1
ATOM 848 C C . GLU A 1 107 ? -10.135 3.884 25.276 1.00 93.50 107 GLU A C 1
ATOM 850 O O . GLU A 1 107 ? -10.628 4.123 26.379 1.00 93.50 107 GLU A O 1
ATOM 855 N N . ARG A 1 108 ? -10.770 3.136 24.363 1.00 91.88 108 ARG A N 1
ATOM 856 C CA . ARG A 1 108 ? -12.089 2.530 24.599 1.00 91.88 108 ARG A CA 1
ATOM 857 C C . ARG A 1 108 ? -12.068 1.614 25.815 1.00 91.88 108 ARG A C 1
ATOM 859 O O . ARG A 1 108 ? -12.941 1.708 26.674 1.00 91.88 108 ARG A O 1
ATOM 866 N N . LYS A 1 109 ? -11.056 0.752 25.938 1.00 93.12 109 LYS A N 1
ATOM 867 C CA . LYS A 1 109 ? -10.911 -0.145 27.092 1.00 93.12 109 LYS A CA 1
ATOM 868 C C . LYS A 1 109 ? -10.757 0.632 28.403 1.00 93.12 109 LYS A C 1
ATOM 870 O O . LYS A 1 109 ? -11.376 0.261 29.399 1.00 93.12 109 LYS A O 1
ATOM 875 N N . ALA A 1 110 ? -9.967 1.705 28.407 1.00 93.75 110 ALA A N 1
ATOM 876 C CA . ALA A 1 110 ? -9.780 2.559 29.576 1.00 93.75 110 ALA A CA 1
ATOM 877 C C . ALA A 1 110 ? -11.074 3.294 29.967 1.00 93.75 110 ALA A C 1
ATOM 879 O O . ALA A 1 110 ? -11.460 3.265 31.135 1.00 93.75 110 ALA A O 1
ATOM 880 N N . ALA A 1 111 ? -11.777 3.877 28.993 1.00 93.81 111 ALA A N 1
ATOM 881 C CA . ALA A 1 111 ? -13.047 4.570 29.198 1.00 93.81 111 ALA A CA 1
ATOM 882 C C . ALA A 1 111 ? -14.145 3.633 29.728 1.00 93.81 111 ALA A C 1
ATOM 884 O O . ALA A 1 111 ? -14.871 3.963 30.659 1.00 93.81 111 ALA A O 1
ATOM 885 N N . ARG A 1 112 ? -14.230 2.409 29.199 1.00 93.50 112 ARG A N 1
ATOM 886 C CA . ARG A 1 112 ? -15.177 1.401 29.696 1.00 93.50 112 ARG A CA 1
ATOM 887 C C . ARG A 1 112 ? -14.846 0.967 31.121 1.00 93.50 112 ARG A C 1
ATOM 889 O O . ARG A 1 112 ? -15.746 0.861 31.946 1.00 93.50 112 ARG A O 1
ATOM 896 N N . LYS A 1 113 ? -13.559 0.774 31.431 1.00 94.25 113 LYS A N 1
ATOM 897 C CA . LYS A 1 113 ? -13.104 0.417 32.781 1.00 94.25 113 LYS A CA 1
ATOM 898 C C . LYS A 1 113 ? -13.409 1.510 33.810 1.00 94.25 113 LYS A C 1
ATOM 900 O O . LYS A 1 113 ? -13.714 1.170 34.946 1.00 94.25 113 LYS A O 1
ATOM 905 N N . SER A 1 114 ? -13.334 2.791 33.440 1.00 94.00 114 SER A N 1
ATOM 906 C CA . SER A 1 114 ? -13.607 3.902 34.367 1.00 94.00 114 SER A CA 1
ATOM 907 C C . SER A 1 114 ? -15.090 4.063 34.718 1.00 94.00 114 SER A C 1
ATOM 909 O O . SER A 1 114 ? -15.421 4.723 35.701 1.00 94.00 114 SER A O 1
ATOM 911 N N . ILE A 1 115 ? -15.982 3.467 33.925 1.00 93.88 115 ILE A N 1
ATOM 912 C CA . ILE A 1 115 ? -17.435 3.514 34.129 1.00 93.88 115 ILE A CA 1
ATOM 913 C C . ILE A 1 115 ? -17.946 2.275 34.866 1.00 93.88 115 ILE A C 1
ATOM 915 O O . ILE A 1 115 ? -19.012 2.328 35.480 1.00 93.88 115 ILE A O 1
ATOM 919 N N . THR A 1 116 ? -17.195 1.173 34.859 1.00 94.88 116 THR A N 1
ATOM 920 C CA . THR A 1 116 ? -17.504 0.013 35.697 1.00 94.88 116 THR A CA 1
ATOM 921 C C . THR A 1 116 ? -17.566 0.430 37.172 1.00 94.88 116 THR A C 1
ATOM 923 O O . THR A 1 116 ? -16.728 1.186 37.654 1.00 94.88 116 THR A O 1
ATOM 926 N N . HIS A 1 117 ? -18.578 -0.058 37.880 1.00 94.50 117 HIS A N 1
ATOM 927 C CA . HIS A 1 117 ? -18.974 0.278 39.252 1.00 94.50 117 HIS A CA 1
ATOM 928 C C . HIS A 1 117 ? -19.451 1.716 39.477 1.00 94.50 117 HIS A C 1
ATOM 930 O O . HIS A 1 117 ? -19.682 2.131 40.615 1.00 94.50 117 HIS A O 1
ATOM 936 N N . LYS A 1 118 ? -19.662 2.496 38.410 1.00 95.00 118 LYS A N 1
ATOM 937 C CA . LYS A 1 118 ? -20.273 3.816 38.542 1.00 95.00 118 LYS A CA 1
ATOM 938 C C . LYS A 1 118 ? -21.754 3.677 38.895 1.00 95.00 118 LYS A C 1
ATOM 940 O O . LYS A 1 118 ? -22.488 2.920 38.255 1.00 95.00 118 LYS A O 1
ATOM 945 N N . LYS A 1 119 ? -22.172 4.437 39.908 1.00 95.56 119 LYS A N 1
ATOM 946 C CA . LYS A 1 119 ? -23.544 4.472 40.419 1.00 95.56 119 LYS A CA 1
ATOM 947 C C . LYS A 1 119 ? -24.307 5.668 39.863 1.00 95.56 119 LYS A C 1
ATOM 949 O O . LYS A 1 119 ? -23.757 6.764 39.749 1.00 95.56 119 LYS A O 1
ATOM 954 N N . PHE A 1 120 ? -25.576 5.452 39.548 1.00 95.31 120 PHE A N 1
ATOM 955 C CA . PHE A 1 120 ? -26.499 6.452 39.029 1.00 95.31 120 PHE A CA 1
ATOM 956 C C . PHE A 1 120 ? -27.801 6.388 39.817 1.00 95.31 120 PHE A C 1
ATOM 958 O O . PHE A 1 120 ? -28.341 5.307 40.036 1.00 95.31 120 PHE A O 1
ATOM 965 N N . SER A 1 121 ? -28.340 7.546 40.194 1.00 95.62 121 SER A N 1
ATOM 966 C CA . SER A 1 121 ? -29.644 7.618 40.863 1.00 95.62 121 SER A CA 1
ATOM 967 C C . SER A 1 121 ? -30.772 7.124 39.957 1.00 95.62 121 SER A C 1
ATOM 969 O O . SER A 1 121 ? -31.660 6.400 40.395 1.00 95.62 121 SER A O 1
ATOM 971 N N . SER A 1 122 ? -30.728 7.475 38.668 1.00 95.38 122 SER A N 1
ATOM 972 C CA . SER A 1 122 ? -31.590 6.862 37.663 1.00 95.38 122 SER A CA 1
ATOM 973 C C . SER A 1 122 ? -30.989 6.914 36.262 1.00 95.38 122 SER A C 1
ATOM 975 O O . SER A 1 122 ? -30.249 7.841 35.933 1.00 95.38 122 SER A O 1
ATOM 977 N N . ILE A 1 123 ? -31.343 5.932 35.435 1.00 95.69 123 ILE A N 1
ATOM 978 C CA . ILE A 1 123 ? -31.025 5.874 34.006 1.00 95.69 123 ILE A CA 1
ATOM 979 C C . ILE A 1 123 ? -32.338 5.702 33.242 1.00 95.69 123 ILE A C 1
ATOM 981 O O . ILE A 1 123 ? -33.119 4.806 33.559 1.00 95.69 123 ILE A O 1
ATOM 985 N N . THR A 1 124 ? -32.562 6.541 32.232 1.00 96.62 124 THR A N 1
ATOM 986 C CA . THR A 1 124 ? -33.702 6.432 31.311 1.00 96.62 124 THR A CA 1
ATOM 987 C C . THR A 1 124 ? -33.191 6.008 29.942 1.00 96.62 124 THR A C 1
ATOM 989 O O . THR A 1 124 ? -32.323 6.670 29.380 1.00 96.62 124 THR A O 1
ATOM 992 N N . LEU A 1 125 ? -33.695 4.898 29.421 1.00 96.81 125 LEU A N 1
ATOM 993 C CA . LEU A 1 125 ? -33.331 4.370 28.111 1.00 96.81 125 LEU A CA 1
ATOM 994 C C . LEU A 1 125 ? -34.089 5.083 26.987 1.00 96.81 125 LEU A C 1
ATOM 996 O O . LEU A 1 125 ? -35.051 5.813 27.229 1.00 96.81 125 LEU A O 1
ATOM 1000 N N . ARG A 1 126 ? -33.651 4.870 25.742 1.00 94.81 126 ARG A N 1
ATOM 1001 C CA . ARG A 1 126 ? -34.290 5.464 24.555 1.00 94.81 126 ARG A CA 1
ATOM 1002 C C . ARG A 1 126 ? -35.706 4.949 24.302 1.00 94.81 126 ARG A C 1
ATOM 1004 O O . ARG A 1 126 ? -36.517 5.697 23.771 1.00 94.81 126 ARG A O 1
ATOM 1011 N N . ASP A 1 127 ? -36.007 3.718 24.709 1.00 94.62 127 ASP A N 1
ATOM 1012 C CA . ASP A 1 127 ? -37.358 3.141 24.683 1.00 94.62 127 ASP A CA 1
ATOM 1013 C C . ASP A 1 127 ? -38.301 3.734 25.756 1.00 94.62 127 ASP A C 1
ATOM 1015 O O . ASP A 1 127 ? -39.479 3.389 25.803 1.00 94.62 127 ASP A O 1
ATOM 1019 N N . GLY A 1 128 ? -37.797 4.624 26.621 1.00 95.75 128 GLY A N 1
ATOM 1020 C CA . GLY A 1 128 ? -38.534 5.236 27.727 1.00 95.75 128 GLY A CA 1
ATOM 1021 C C . GLY A 1 128 ? -38.464 4.459 29.047 1.00 95.75 128 GLY A C 1
ATOM 1022 O O . GLY A 1 128 ? -38.890 4.983 30.078 1.00 95.75 128 GLY A O 1
ATOM 1023 N N . SER A 1 129 ? -37.889 3.252 29.062 1.00 94.94 129 SER A N 1
ATOM 1024 C CA . SER A 1 129 ? -37.707 2.456 30.279 1.00 94.94 129 SER A CA 1
ATOM 1025 C C . SER A 1 129 ? -36.809 3.182 31.281 1.00 94.94 129 SER A C 1
ATOM 1027 O O . SER A 1 129 ? -35.757 3.713 30.919 1.00 94.94 129 SER A O 1
ATOM 1029 N N . ARG A 1 130 ? -37.174 3.165 32.568 1.00 96.19 130 ARG A N 1
ATOM 1030 C CA . ARG A 1 130 ? -36.414 3.836 33.632 1.00 96.19 130 ARG A CA 1
ATOM 1031 C C . ARG A 1 130 ? -35.970 2.864 34.717 1.00 96.19 130 ARG A C 1
ATOM 1033 O O . ARG A 1 130 ? -36.771 2.097 35.239 1.00 96.19 130 ARG A O 1
ATOM 1040 N N . TYR A 1 131 ? -34.704 2.973 35.101 1.00 96.12 131 TYR A N 1
ATOM 1041 C CA . TYR A 1 131 ? -34.089 2.217 36.190 1.00 96.12 131 TYR A CA 1
ATOM 1042 C C . TYR A 1 131 ? -33.629 3.177 37.283 1.00 96.12 131 TYR A C 1
ATOM 1044 O O . TYR A 1 131 ? -33.153 4.272 36.976 1.00 96.12 131 TYR A O 1
ATOM 1052 N N . GLN A 1 132 ? -33.781 2.777 38.543 1.00 96.25 132 GLN A N 1
ATOM 1053 C CA . GLN A 1 132 ? -33.366 3.538 39.725 1.00 96.25 132 GLN A CA 1
ATOM 1054 C C . GLN A 1 132 ? -32.267 2.787 40.479 1.00 96.25 132 GLN A C 1
ATOM 1056 O O . GLN A 1 132 ? -32.194 1.560 40.376 1.00 96.25 132 GLN A O 1
ATOM 1061 N N . ASP A 1 133 ? -31.427 3.539 41.194 1.00 95.56 133 ASP A N 1
ATOM 1062 C CA . ASP A 1 133 ? -30.315 3.038 42.014 1.00 95.56 133 ASP A CA 1
ATOM 1063 C C . ASP A 1 133 ? -29.439 2.038 41.260 1.00 95.56 133 ASP A C 1
ATOM 1065 O O . ASP A 1 133 ? -29.266 0.877 41.632 1.00 95.56 133 ASP A O 1
ATOM 1069 N N . VAL A 1 134 ? -28.929 2.512 40.127 1.00 96.38 134 VAL A N 1
ATOM 1070 C CA . VAL A 1 134 ? -28.283 1.678 39.127 1.00 96.38 134 VAL A CA 1
ATOM 1071 C C . VAL A 1 134 ? -26.777 1.656 39.337 1.00 96.38 134 VAL A C 1
ATOM 1073 O O . VAL A 1 134 ? -26.147 2.710 39.400 1.00 96.38 134 VAL A O 1
ATOM 1076 N N . GLU A 1 135 ? -26.176 0.470 39.349 1.00 97.19 135 GLU A N 1
ATOM 1077 C CA . GLU A 1 135 ? -24.723 0.288 39.292 1.00 97.19 135 GLU A CA 1
ATOM 1078 C C . GLU A 1 135 ? -24.328 -0.462 38.020 1.00 97.19 135 GLU A C 1
ATOM 1080 O O . GLU A 1 135 ? -24.881 -1.514 37.711 1.00 97.19 135 GLU A O 1
ATOM 1085 N N . ILE A 1 136 ? -23.349 0.053 37.276 1.00 97.00 136 ILE A N 1
ATOM 1086 C CA . ILE A 1 136 ? -22.819 -0.642 36.096 1.00 97.00 136 ILE A CA 1
ATOM 1087 C C . ILE A 1 136 ? -21.830 -1.713 36.554 1.00 97.00 136 ILE A C 1
ATOM 1089 O O . ILE A 1 136 ? -20.719 -1.390 36.946 1.00 97.00 136 ILE A O 1
ATOM 1093 N N . ILE A 1 137 ? -22.183 -2.992 36.466 1.00 96.50 137 ILE A N 1
ATOM 1094 C CA . ILE A 1 137 ? -21.309 -4.090 36.919 1.00 96.50 137 ILE A CA 1
ATOM 1095 C C . ILE A 1 137 ? -20.397 -4.639 35.817 1.00 96.50 137 ILE A C 1
ATOM 1097 O O . ILE A 1 137 ? -19.360 -5.233 36.105 1.00 96.50 137 ILE A O 1
ATOM 1101 N N . LYS A 1 138 ? -20.761 -4.453 34.544 1.00 96.25 138 LYS A N 1
ATOM 1102 C CA . LYS A 1 138 ? -19.976 -4.934 33.400 1.00 96.25 138 LYS A CA 1
ATOM 1103 C C . LYS A 1 138 ? -20.183 -4.036 32.189 1.00 96.25 138 LYS A C 1
ATOM 1105 O O . LYS A 1 138 ? -21.296 -3.598 31.919 1.00 96.25 138 LYS A O 1
ATOM 1110 N N . VAL A 1 139 ? -19.121 -3.825 31.419 1.00 96.12 139 VAL A N 1
ATOM 1111 C CA . VAL A 1 139 ? -19.170 -3.144 30.122 1.00 96.12 139 VAL A CA 1
ATOM 1112 C C . VAL A 1 139 ? -18.551 -4.066 29.078 1.00 96.12 139 VAL A C 1
ATOM 1114 O O . VAL A 1 139 ? -17.431 -4.542 29.254 1.00 96.12 139 VAL A O 1
ATOM 1117 N N . SER A 1 140 ? -19.301 -4.358 28.021 1.00 93.00 140 SER A N 1
ATOM 1118 C CA . SER A 1 140 ? -18.914 -5.243 26.916 1.00 93.00 140 SER A CA 1
ATOM 1119 C C . SER A 1 140 ? -18.799 -4.458 25.606 1.00 93.00 140 SER A C 1
ATOM 1121 O O . SER A 1 140 ? -18.891 -3.231 25.615 1.00 93.00 140 SER A O 1
ATOM 1123 N N . ASP A 1 141 ? -18.564 -5.143 24.486 1.00 87.94 141 ASP A N 1
ATOM 1124 C CA . ASP A 1 141 ? -18.541 -4.508 23.164 1.00 87.94 141 ASP A CA 1
ATOM 1125 C C . ASP A 1 141 ? -19.937 -4.128 22.653 1.00 87.94 141 ASP A C 1
ATOM 1127 O O . ASP A 1 141 ? -20.061 -3.122 21.960 1.00 87.94 141 ASP A O 1
ATOM 1131 N N . SER A 1 142 ? -20.979 -4.878 23.029 1.00 89.25 142 SER A N 1
ATOM 1132 C CA . SER A 1 142 ? -22.360 -4.672 22.566 1.00 89.25 142 SER A CA 1
ATOM 1133 C C . SER A 1 142 ? -23.217 -3.826 23.513 1.00 89.25 142 SER A C 1
ATOM 1135 O O . SER A 1 142 ? -24.185 -3.199 23.086 1.00 89.25 142 SER A O 1
ATOM 1137 N N . GLY A 1 143 ? -22.854 -3.755 24.795 1.00 94.56 143 GLY A N 1
ATOM 1138 C CA . GLY A 1 143 ? -23.637 -3.016 25.780 1.00 94.56 143 GLY A CA 1
ATOM 1139 C C . GLY A 1 143 ? -23.064 -3.034 27.191 1.00 94.56 143 GLY A C 1
ATOM 1140 O O . GLY A 1 143 ? -21.921 -3.443 27.428 1.00 94.56 143 GLY A O 1
ATOM 1141 N N . ILE A 1 144 ? -23.885 -2.611 28.147 1.00 96.56 144 ILE A N 1
ATOM 1142 C CA . ILE A 1 144 ? -23.572 -2.613 29.578 1.00 96.56 144 ILE A CA 1
ATOM 1143 C C . ILE A 1 144 ? -24.478 -3.590 30.324 1.00 96.56 144 ILE A C 1
ATOM 1145 O O . ILE A 1 144 ? -25.612 -3.838 29.930 1.00 96.56 144 ILE A O 1
ATOM 1149 N N . THR A 1 145 ? -23.996 -4.126 31.436 1.00 97.62 145 THR A N 1
ATOM 1150 C CA . THR A 1 145 ? -24.829 -4.820 32.416 1.00 97.62 145 THR A CA 1
ATOM 1151 C C . THR A 1 145 ? -24.938 -3.947 33.646 1.00 97.62 145 THR A C 1
ATOM 1153 O O . THR A 1 145 ? -23.925 -3.524 34.208 1.00 97.62 145 THR A O 1
ATOM 1156 N N . ILE A 1 146 ? -26.172 -3.691 34.053 1.00 97.25 146 ILE A N 1
ATOM 1157 C CA . ILE A 1 146 ? -26.492 -2.912 35.237 1.00 97.25 146 ILE A CA 1
ATOM 1158 C C . ILE A 1 146 ? -27.096 -3.797 36.321 1.00 97.25 146 ILE A C 1
ATOM 1160 O O . ILE A 1 146 ? -27.760 -4.780 36.005 1.00 97.25 146 ILE A O 1
ATOM 1164 N N . THR A 1 147 ? -26.918 -3.411 37.577 1.00 97.75 147 THR A N 1
ATOM 1165 C CA . THR A 1 147 ? -27.689 -3.899 38.723 1.00 97.75 147 THR A CA 1
ATOM 1166 C C . THR A 1 147 ? -28.625 -2.788 39.180 1.00 97.75 147 THR A C 1
ATOM 1168 O O . THR A 1 147 ? -28.213 -1.635 39.260 1.00 97.75 147 THR A O 1
ATOM 1171 N N . HIS A 1 148 ? -29.875 -3.132 39.463 1.00 95.62 148 HIS A N 1
ATOM 1172 C CA . HIS A 1 148 ? -30.924 -2.260 39.990 1.00 95.62 148 HIS A CA 1
ATOM 1173 C C . HIS A 1 148 ? -31.747 -3.031 41.042 1.00 95.62 148 HIS A C 1
ATOM 1175 O O . HIS A 1 148 ? -31.513 -4.218 41.263 1.00 95.62 148 HIS A O 1
ATOM 1181 N N . LEU A 1 149 ? -32.765 -2.405 41.644 1.00 91.88 149 LEU A N 1
ATOM 1182 C CA . LEU A 1 149 ? -33.591 -3.009 42.712 1.00 91.88 149 LEU A CA 1
ATOM 1183 C C . LEU A 1 149 ? -34.117 -4.423 42.383 1.00 91.88 149 LEU A C 1
ATOM 1185 O O . LEU A 1 149 ? -34.016 -5.329 43.202 1.00 91.88 149 LEU A O 1
ATOM 1189 N N . ASN A 1 150 ? -34.615 -4.632 41.160 1.00 91.94 150 ASN A N 1
ATOM 1190 C CA . ASN A 1 150 ? -35.167 -5.924 40.716 1.00 91.94 150 ASN A CA 1
ATOM 1191 C C . ASN A 1 150 ? -34.129 -6.930 40.157 1.00 91.94 150 ASN A C 1
ATOM 1193 O O . ASN A 1 150 ? -34.522 -7.885 39.491 1.00 91.94 150 ASN A O 1
ATOM 1197 N N . GLY A 1 151 ? -32.822 -6.717 40.355 1.00 94.94 151 GLY A N 1
ATOM 1198 C CA . GLY A 1 151 ? -31.761 -7.621 39.884 1.00 94.94 151 GLY A CA 1
ATOM 1199 C C . GLY A 1 151 ? -30.818 -6.996 38.852 1.00 94.94 151 GLY A C 1
ATOM 1200 O O . GLY A 1 151 ? -30.610 -5.786 38.844 1.00 94.94 151 GLY A O 1
ATOM 1201 N N . ALA A 1 152 ? -30.214 -7.825 37.996 1.00 96.31 152 ALA A N 1
ATOM 1202 C CA . ALA A 1 152 ? -29.273 -7.379 36.968 1.00 96.31 152 ALA A CA 1
ATOM 1203 C C . ALA A 1 152 ? -29.860 -7.501 35.555 1.00 96.31 152 ALA A C 1
ATOM 1205 O O . ALA A 1 152 ? -30.544 -8.475 35.242 1.00 96.31 152 ALA A O 1
ATOM 1206 N N . ARG A 1 153 ? -29.558 -6.534 34.682 1.00 96.00 153 ARG A N 1
ATOM 1207 C CA . ARG A 1 153 ? -30.037 -6.500 33.295 1.00 96.00 153 ARG A CA 1
ATOM 1208 C C . ARG A 1 153 ? -28.944 -6.049 32.330 1.00 96.00 153 ARG A C 1
ATOM 1210 O O . ARG A 1 153 ? -28.220 -5.092 32.596 1.00 96.00 153 ARG A O 1
ATOM 1217 N N . GLY A 1 154 ? -28.842 -6.739 31.195 1.00 96.75 154 GLY A N 1
ATOM 1218 C CA . GLY A 1 154 ? -28.045 -6.309 30.046 1.00 96.75 154 GLY A CA 1
ATOM 1219 C C . GLY A 1 154 ? -28.805 -5.289 29.199 1.00 96.75 154 GLY A C 1
ATOM 1220 O O . GLY A 1 154 ? -30.002 -5.453 28.965 1.00 96.75 154 GLY A O 1
ATOM 1221 N N . ILE A 1 155 ? -28.120 -4.231 28.774 1.00 96.25 155 ILE A N 1
ATOM 1222 C CA . ILE A 1 155 ? -28.667 -3.142 27.966 1.00 96.25 155 ILE A CA 1
ATOM 1223 C C . ILE A 1 155 ? -27.695 -2.852 26.827 1.00 96.25 155 ILE A C 1
ATOM 1225 O O . ILE A 1 155 ? -26.529 -2.531 27.071 1.00 96.25 155 ILE A O 1
ATOM 1229 N N . ASP A 1 156 ? -28.190 -2.925 25.597 1.00 95.75 156 ASP A N 1
ATOM 1230 C CA . ASP A 1 156 ? -27.410 -2.620 24.399 1.00 95.75 156 ASP A CA 1
ATOM 1231 C C . ASP A 1 156 ? -27.060 -1.131 24.324 1.00 95.75 156 ASP A C 1
ATOM 1233 O O . ASP A 1 156 ? -27.839 -0.269 24.747 1.00 95.75 156 ASP A O 1
ATOM 1237 N N . PHE A 1 157 ? -25.894 -0.804 23.754 1.00 94.50 157 PHE A N 1
ATOM 1238 C CA . PHE A 1 157 ? -25.436 0.587 23.661 1.00 94.50 157 PHE A CA 1
ATOM 1239 C C . PHE A 1 157 ? -26.438 1.496 22.950 1.00 94.50 157 PHE A C 1
ATOM 1241 O O . PHE A 1 157 ? -26.598 2.648 23.349 1.00 94.50 157 PHE A O 1
ATOM 1248 N N . GLU A 1 158 ? -27.145 0.983 21.945 1.00 93.56 158 GLU A N 1
ATOM 1249 C CA . GLU A 1 158 ? -28.132 1.739 21.172 1.00 93.56 158 GLU A CA 1
ATOM 1250 C C . GLU A 1 158 ? -29.287 2.264 22.029 1.00 93.56 158 GLU A C 1
ATOM 1252 O O . GLU A 1 158 ? -29.774 3.365 21.779 1.00 93.56 158 GLU A O 1
ATOM 1257 N N . GLN A 1 159 ? -29.667 1.529 23.078 1.00 95.38 159 GLN A N 1
ATOM 1258 C CA . GLN A 1 159 ? -30.740 1.911 23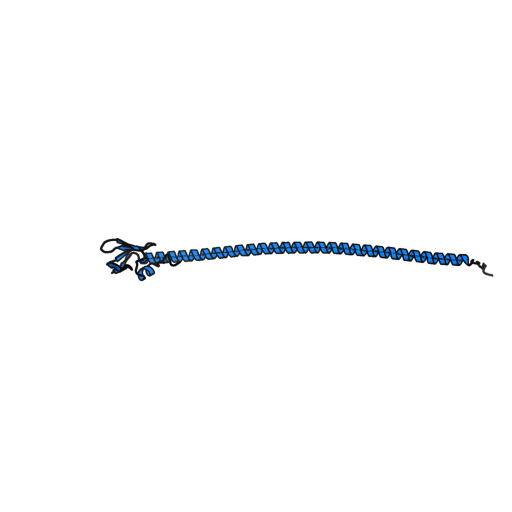.999 1.00 95.38 159 GLN A CA 1
ATOM 1259 C C . GLN A 1 159 ? -30.271 2.860 25.105 1.00 95.38 159 GLN A C 1
ATOM 1261 O O . GLN A 1 159 ? -31.097 3.465 25.792 1.00 95.38 159 GLN A O 1
ATOM 1266 N N . LEU A 1 160 ? -28.958 3.018 25.290 1.00 95.12 160 LEU A N 1
ATOM 1267 C CA . LEU A 1 160 ? -28.423 3.901 26.319 1.00 95.12 160 LEU A CA 1
ATOM 1268 C C . LEU A 1 160 ? -28.623 5.387 25.980 1.00 95.12 160 LEU A C 1
ATOM 1270 O O . LEU A 1 160 ? -28.632 5.783 24.808 1.00 95.12 160 LEU A O 1
ATOM 1274 N N . PRO A 1 161 ? -28.696 6.246 27.012 1.00 94.62 161 PRO A N 1
ATOM 1275 C CA . PRO A 1 161 ? -28.525 7.680 26.849 1.00 94.62 161 PRO A CA 1
ATOM 1276 C C . PRO A 1 161 ? -27.243 8.014 26.088 1.00 94.62 161 PRO A C 1
ATOM 1278 O O . PRO A 1 161 ? -26.190 7.416 26.324 1.00 94.62 161 PRO A O 1
ATOM 1281 N N . TYR A 1 162 ? -27.304 9.049 25.253 1.00 93.00 162 TYR A N 1
ATOM 1282 C CA . TYR A 1 162 ? -26.149 9.519 24.487 1.00 93.00 162 TYR A CA 1
ATOM 1283 C C . TYR A 1 162 ? -24.939 9.859 25.374 1.00 93.00 162 TYR A C 1
ATOM 1285 O O . TYR A 1 162 ? -23.804 9.548 25.027 1.00 93.00 162 TYR A O 1
ATOM 1293 N N . SER A 1 163 ? -25.169 10.412 26.568 1.00 93.06 163 SER A N 1
ATOM 1294 C CA . SER A 1 163 ? -24.102 10.704 27.533 1.00 93.06 163 SER A CA 1
ATOM 1295 C C . SER A 1 163 ? -23.333 9.453 27.976 1.00 93.06 163 SER A C 1
ATOM 1297 O O . SER A 1 163 ? -22.111 9.500 28.101 1.00 93.06 163 SER A O 1
ATOM 1299 N N . LEU A 1 164 ? -24.020 8.323 28.171 1.00 94.00 164 LEU A N 1
ATOM 1300 C CA . LEU A 1 164 ? -23.386 7.047 28.511 1.00 94.00 164 LEU A CA 1
ATOM 1301 C C . LEU A 1 164 ? -22.721 6.396 27.298 1.00 94.00 164 LEU A C 1
ATOM 1303 O O . LEU A 1 164 ? -21.644 5.823 27.443 1.00 94.00 164 LEU A O 1
ATOM 1307 N N . GLN A 1 165 ? -23.305 6.534 26.104 1.00 94.12 165 GLN A N 1
ATOM 1308 C CA . GLN A 1 165 ? -22.663 6.099 24.857 1.00 94.12 165 GLN A CA 1
ATOM 1309 C C . GLN A 1 165 ? -21.316 6.812 24.655 1.00 94.12 165 GLN A C 1
ATOM 1311 O O . GLN A 1 165 ? -20.302 6.156 24.415 1.00 94.12 165 GLN A O 1
ATOM 1316 N N . LEU A 1 166 ? -21.284 8.138 24.833 1.00 92.69 166 LEU A N 1
ATOM 1317 C CA . LEU A 1 166 ? -20.064 8.944 24.747 1.00 92.69 166 LEU A CA 1
ATOM 1318 C C . LEU A 1 166 ? -19.034 8.553 25.805 1.00 92.69 166 LEU A C 1
ATOM 1320 O O . LEU A 1 166 ? -17.855 8.387 25.491 1.00 92.69 166 LEU A O 1
ATOM 1324 N N . ALA A 1 167 ? -19.477 8.383 27.050 1.00 92.75 167 ALA A N 1
ATOM 1325 C CA . ALA A 1 167 ? -18.596 8.013 28.147 1.00 92.75 167 ALA A CA 1
ATOM 1326 C C . ALA A 1 167 ? -17.942 6.639 27.893 1.00 92.75 167 ALA A C 1
ATOM 1328 O O . ALA A 1 167 ? -16.750 6.470 28.134 1.00 92.75 167 ALA A O 1
ATOM 1329 N N . CYS A 1 168 ? -18.682 5.685 27.322 1.00 92.31 168 CYS A N 1
ATOM 1330 C CA . CYS A 1 168 ? -18.172 4.367 26.938 1.00 92.31 168 CYS A CA 1
ATOM 1331 C C . CYS A 1 168 ? -17.414 4.348 25.598 1.00 92.31 168 CYS A C 1
ATOM 1333 O O . CYS A 1 168 ? -16.998 3.267 25.166 1.00 92.31 168 CYS A O 1
ATOM 1335 N N . LYS A 1 169 ? -17.245 5.508 24.940 1.00 91.69 169 LYS A N 1
ATOM 1336 C CA . LYS A 1 169 ? -16.638 5.645 23.605 1.00 91.69 169 LYS A CA 1
ATOM 1337 C C . LYS A 1 169 ? -17.266 4.670 22.595 1.00 91.69 169 LYS A C 1
ATOM 1339 O O . LYS A 1 169 ? -16.567 3.951 21.880 1.00 91.69 169 LYS A O 1
ATOM 1344 N N . TYR A 1 170 ? -18.597 4.598 22.597 1.00 87.00 170 TYR A N 1
ATOM 1345 C CA . TYR A 1 170 ? -19.352 3.762 21.670 1.00 87.00 170 TYR A CA 1
ATOM 1346 C C . TYR A 1 170 ? -19.229 4.296 20.238 1.00 87.00 170 TYR A C 1
ATOM 1348 O O . TYR A 1 170 ? -19.409 5.489 20.000 1.00 87.00 170 TYR A O 1
ATOM 1356 N N . VAL A 1 171 ? -18.946 3.394 19.299 1.00 82.38 171 VAL A N 1
ATOM 1357 C CA . VAL A 1 171 ? -18.952 3.657 17.858 1.00 82.38 171 VAL A CA 1
ATOM 1358 C C . VAL A 1 171 ? -20.039 2.772 17.268 1.00 82.38 171 VAL A C 1
ATOM 1360 O O . VAL A 1 171 ? -20.011 1.557 17.467 1.00 82.38 171 VAL A O 1
ATOM 1363 N N . SER A 1 172 ? -21.015 3.382 16.598 1.00 79.19 172 SER A N 1
ATOM 1364 C CA . SER A 1 172 ? -22.115 2.637 15.988 1.00 79.19 172 SER A CA 1
ATOM 1365 C C . SER A 1 172 ? -21.595 1.774 14.828 1.00 79.19 172 SER A C 1
ATOM 1367 O O . SER A 1 172 ? -20.814 2.279 14.019 1.00 79.19 172 SER A O 1
ATOM 1369 N N . PRO A 1 173 ? -22.037 0.508 14.696 1.00 74.00 173 PRO A N 1
ATOM 1370 C CA . PRO A 1 173 ? -21.652 -0.360 13.582 1.00 74.00 173 PRO A CA 1
ATOM 1371 C C . PRO A 1 173 ? -22.004 0.215 12.205 1.00 74.00 173 PRO A C 1
ATOM 1373 O O . PRO A 1 173 ? -21.354 -0.120 11.221 1.00 74.00 173 PRO A O 1
ATOM 1376 N N . THR A 1 174 ? -23.021 1.079 12.133 1.00 65.62 174 THR A N 1
ATOM 1377 C CA . THR A 1 174 ? -23.502 1.692 10.887 1.00 65.62 174 THR A CA 1
ATOM 1378 C C . THR A 1 174 ? -22.776 2.990 10.526 1.00 65.62 174 THR A C 1
ATOM 1380 O O . THR A 1 174 ? -23.177 3.655 9.579 1.00 65.62 174 THR A O 1
ATOM 1383 N N . ALA A 1 175 ? -21.758 3.400 11.290 1.00 56.38 175 ALA A N 1
ATOM 1384 C CA . ALA A 1 175 ? -21.011 4.639 11.054 1.00 56.38 175 ALA A CA 1
ATOM 1385 C C . ALA A 1 175 ? -19.825 4.483 10.077 1.00 56.38 175 ALA A C 1
ATOM 1387 O O . ALA A 1 175 ? -18.990 5.384 10.012 1.00 56.38 175 ALA A O 1
ATOM 1388 N N . ASN A 1 176 ? -19.754 3.366 9.345 1.00 44.81 176 ASN A N 1
ATOM 1389 C CA . ASN A 1 176 ? -18.711 3.074 8.356 1.00 44.81 176 ASN A CA 1
ATOM 1390 C C . ASN A 1 176 ? -19.239 3.171 6.926 1.00 44.81 176 ASN A C 1
ATOM 1392 O O . ASN A 1 176 ? -20.296 2.556 6.660 1.00 44.81 176 ASN A O 1
#

Radius of gyration: 58.2 Å; chains: 1; bounding box: 134×27×141 Å

Foldseek 3Di:
DDDDDDDPPPDDPVVVVVVVVVVVVVVVVVVVVVVVVVVVVVVVVVVVVVVVVVVVVVVVVVVVVVVVVVVVVVVVVVVVVVVVVVVVVVVVVVVVVVVVVVVLVVVLVVLQVVQQQDWDQKFAWPVRDIFGRWGFHDADLQFTWIAGPVGIDTDGLNRGDPVVCVSSVPDDPPPD

Secondary structure (DSSP, 8-state):
------------HHHHHHHHHHHHHHHHHHHHHHHHHHHHHHHHHHHHHHHHHHHHHHHHHHHHHHHHHHHHHHHHHHHHHHHHHHHHHHHHHHHHHHHHHHHHHHHHHHHHHHHTT-EEEEEE-TTS-EEEEEEEEEE-SSEEEEEETTEEEEEEGGGS-HHHHHHTT---TT--

pLDDT: mean 86.16, std 16.45, range [39.09, 98.0]

Sequence (176 aa):
MLKYFTYPAMFSPHTILLLALCCTLSSCDRRANDDSALKEERREAVLKQHAAYEKELLEATEREEEIKAQQREINREFKDAQAKHAAEKAAEAKAATKALLEMEAKERKAARKSITHKKFSSITLRDGSRYQDVEIIKVSDSGITITHLNGARGIDFEQLPYSLQLACKYVSPTAN